Protein AF-A0A926A5R0-F1 (afdb_monomer)

Structure (mmCIF, N/CA/C/O backbone):
data_AF-A0A926A5R0-F1
#
_entry.id   AF-A0A926A5R0-F1
#
loop_
_atom_site.group_PDB
_atom_site.id
_atom_site.type_symbol
_atom_site.label_atom_id
_atom_site.label_alt_id
_atom_site.label_comp_id
_atom_site.label_asym_id
_atom_site.label_entity_id
_atom_site.label_seq_id
_atom_site.pdbx_PDB_ins_code
_atom_site.Cartn_x
_atom_site.Cartn_y
_atom_site.Cartn_z
_atom_site.occupancy
_atom_site.B_iso_or_equiv
_atom_site.auth_seq_id
_atom_site.auth_comp_id
_atom_site.auth_asym_id
_atom_site.auth_atom_id
_atom_site.pdbx_PDB_model_num
ATOM 1 N N . MET A 1 1 ? -1.389 -4.412 -23.424 1.00 54.28 1 MET A N 1
ATOM 2 C CA . MET A 1 1 ? -1.168 -3.429 -22.337 1.00 54.28 1 MET A CA 1
ATOM 3 C C . MET A 1 1 ? -0.217 -4.055 -21.330 1.00 54.28 1 MET A C 1
ATOM 5 O O . MET A 1 1 ? -0.417 -5.212 -20.991 1.00 54.28 1 MET A O 1
ATOM 9 N N . ASN A 1 2 ? 0.851 -3.361 -20.940 1.00 76.19 2 ASN A N 1
ATOM 10 C CA . ASN A 1 2 ? 1.902 -3.941 -20.099 1.00 76.19 2 ASN A CA 1
ATOM 11 C C . ASN A 1 2 ? 1.396 -4.083 -18.648 1.00 76.19 2 ASN A C 1
ATOM 13 O O . ASN A 1 2 ? 0.820 -3.130 -18.120 1.00 76.19 2 ASN A O 1
ATOM 17 N N . ILE A 1 3 ? 1.568 -5.246 -18.009 1.00 74.12 3 ILE A N 1
ATOM 18 C CA . ILE A 1 3 ? 0.939 -5.563 -16.707 1.00 74.12 3 ILE A CA 1
ATOM 19 C C . ILE A 1 3 ? 1.346 -4.584 -15.594 1.00 74.12 3 ILE A C 1
ATOM 21 O O . ILE A 1 3 ? 0.537 -4.227 -14.740 1.00 74.12 3 ILE A O 1
ATOM 25 N N . SER A 1 4 ? 2.567 -4.056 -15.672 1.00 68.31 4 SER A N 1
ATOM 26 C CA . SER A 1 4 ? 3.096 -3.048 -14.750 1.00 68.31 4 SER A CA 1
ATOM 27 C C . SER A 1 4 ? 2.323 -1.728 -14.815 1.00 68.31 4 SER A C 1
ATOM 29 O O . SER A 1 4 ? 2.049 -1.116 -13.791 1.00 68.31 4 SER A O 1
ATOM 31 N N . LEU A 1 5 ? 1.894 -1.314 -16.009 1.00 69.94 5 LEU A N 1
ATOM 32 C CA . LEU A 1 5 ? 1.105 -0.093 -16.206 1.00 69.94 5 LEU A CA 1
ATOM 33 C C . LEU A 1 5 ? -0.285 -0.219 -15.569 1.00 69.94 5 LEU A C 1
ATOM 35 O O . LEU A 1 5 ? -0.775 0.723 -14.950 1.00 69.94 5 LEU A O 1
ATOM 39 N N . VAL A 1 6 ? -0.885 -1.409 -15.661 1.00 77.75 6 V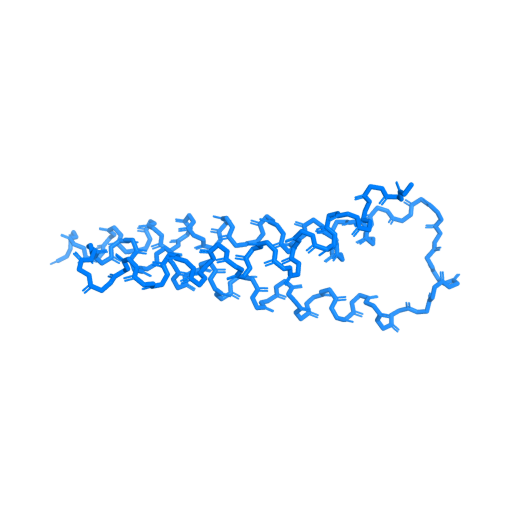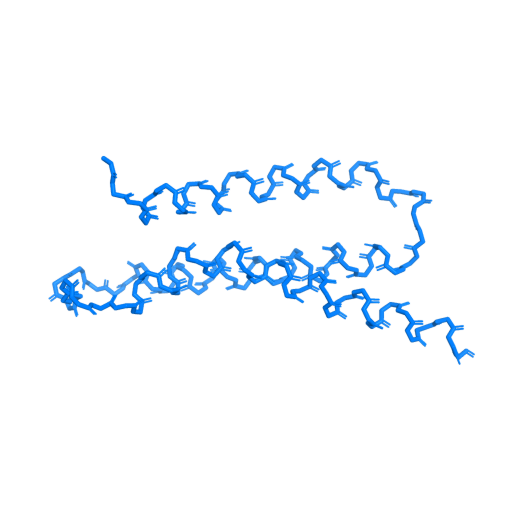AL A N 1
ATOM 40 C CA . VAL A 1 6 ? -2.160 -1.724 -15.001 1.00 77.75 6 VAL A CA 1
ATOM 41 C C . VAL A 1 6 ? -2.003 -1.690 -13.482 1.00 77.75 6 VAL A C 1
ATOM 43 O O . VAL A 1 6 ? -2.830 -1.088 -12.801 1.00 77.75 6 VAL A O 1
ATOM 46 N N . ALA A 1 7 ? -0.920 -2.268 -12.954 1.00 74.81 7 ALA A N 1
ATOM 47 C CA . ALA A 1 7 ? -0.607 -2.213 -11.528 1.00 74.81 7 ALA A CA 1
ATOM 48 C C . ALA A 1 7 ? -0.402 -0.769 -11.037 1.00 74.81 7 ALA A C 1
ATOM 50 O O . ALA A 1 7 ? -0.908 -0.424 -9.971 1.00 74.81 7 ALA A O 1
ATOM 51 N N . MET A 1 8 ? 0.237 0.097 -11.839 1.00 70.19 8 MET A N 1
ATOM 52 C CA . MET A 1 8 ? 0.344 1.535 -11.543 1.00 70.19 8 MET A CA 1
ATOM 53 C C . MET A 1 8 ? -1.025 2.174 -11.384 1.00 70.19 8 MET A C 1
ATOM 55 O O . MET A 1 8 ? -1.298 2.825 -10.385 1.00 70.19 8 MET A O 1
ATOM 59 N N . MET A 1 9 ? -1.885 1.989 -12.388 1.00 78.69 9 MET A N 1
ATOM 60 C CA . MET A 1 9 ? -3.203 2.613 -12.441 1.00 78.69 9 MET A CA 1
ATOM 61 C C . MET A 1 9 ? -4.082 2.118 -11.293 1.00 78.69 9 MET A C 1
ATOM 63 O O . MET A 1 9 ? -4.771 2.908 -10.651 1.00 78.69 9 MET A O 1
ATOM 67 N N . ALA A 1 10 ? -4.006 0.824 -10.979 1.00 80.38 10 ALA A N 1
ATOM 68 C CA . ALA A 1 10 ? -4.674 0.255 -9.819 1.00 80.38 10 ALA A CA 1
ATOM 69 C C . ALA A 1 10 ? -4.145 0.866 -8.510 1.00 80.38 10 ALA A C 1
ATOM 71 O O . ALA A 1 10 ? -4.933 1.303 -7.673 1.00 80.38 10 ALA A O 1
ATOM 72 N N . GLY A 1 11 ? -2.825 0.969 -8.351 1.00 77.38 11 GLY A N 1
ATOM 73 C CA . GLY A 1 11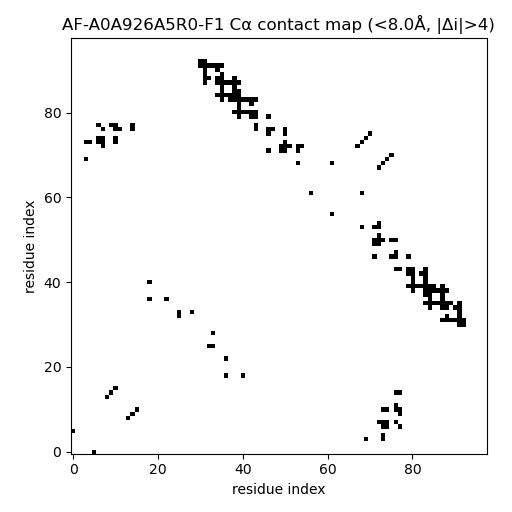 ? -2.205 1.635 -7.207 1.00 77.38 11 GLY A CA 1
ATOM 74 C C . GLY A 1 11 ? -2.652 3.091 -7.056 1.00 77.38 11 GLY A C 1
ATOM 75 O O . GLY A 1 11 ? -2.996 3.509 -5.957 1.00 77.38 11 GLY A O 1
ATOM 76 N N . LEU A 1 12 ? -2.711 3.841 -8.157 1.00 78.69 12 LEU A N 1
ATOM 77 C CA . LEU A 1 12 ? -2.986 5.278 -8.147 1.00 78.69 12 LEU A CA 1
ATOM 78 C C . LEU A 1 12 ? -4.459 5.627 -7.912 1.00 78.69 12 LEU A C 1
ATOM 80 O O . LEU A 1 12 ? -4.751 6.664 -7.328 1.00 78.69 12 LEU A O 1
ATOM 84 N N . PHE A 1 13 ? -5.384 4.796 -8.398 1.00 83.94 13 PHE A N 1
ATOM 85 C CA . PHE A 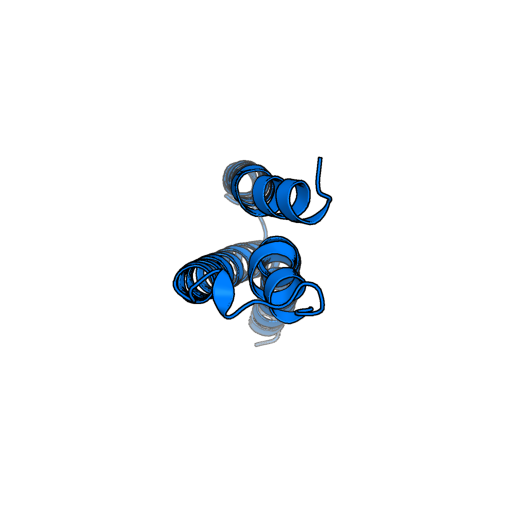1 13 ? -6.817 5.112 -8.380 1.00 83.94 13 PHE A CA 1
ATOM 86 C C . PHE A 1 13 ? -7.627 4.167 -7.497 1.00 83.94 13 PHE A C 1
ATOM 88 O O . PHE A 1 13 ? -8.483 4.612 -6.731 1.00 83.94 13 PHE A O 1
ATOM 95 N N . VAL A 1 14 ? -7.360 2.861 -7.567 1.00 86.44 14 VAL A N 1
ATOM 96 C CA . VAL A 1 14 ? -8.160 1.857 -6.853 1.00 86.44 14 VAL A CA 1
ATOM 97 C C . VAL A 1 14 ? -7.836 1.877 -5.365 1.00 86.44 14 VAL A C 1
ATOM 99 O O . VAL A 1 14 ? -8.754 1.903 -4.549 1.00 86.44 14 VAL A O 1
ATOM 102 N N . VAL A 1 15 ? -6.555 1.930 -4.989 1.00 84.31 15 VAL A N 1
ATOM 103 C CA . VAL A 1 15 ? -6.149 1.973 -3.573 1.00 84.31 15 VAL A CA 1
ATOM 104 C C . VAL A 1 15 ? -6.720 3.198 -2.842 1.00 84.31 15 VAL A C 1
ATOM 106 O O . VAL A 1 15 ? -7.406 3.001 -1.833 1.00 84.31 15 VAL A O 1
ATOM 109 N N . PRO A 1 16 ? -6.533 4.448 -3.314 1.00 82.19 16 PRO A N 1
ATOM 110 C CA . PRO A 1 16 ? -7.131 5.601 -2.648 1.00 82.19 16 PRO A CA 1
ATOM 111 C C . PRO A 1 16 ? -8.660 5.604 -2.725 1.00 82.19 16 PRO A C 1
ATOM 113 O O . PRO A 1 16 ? -9.295 6.011 -1.756 1.00 82.19 16 PRO A O 1
ATOM 116 N N . GLY A 1 17 ? -9.271 5.089 -3.799 1.00 86.00 17 GLY A N 1
ATOM 117 C CA . GLY A 1 17 ? -10.728 4.925 -3.880 1.00 86.00 17 GLY A CA 1
ATOM 118 C C . GLY A 1 17 ? -11.281 3.972 -2.812 1.00 86.00 17 GLY A C 1
ATOM 119 O O . GLY A 1 17 ? -12.289 4.266 -2.159 1.00 86.00 17 GLY A O 1
ATOM 120 N N . ILE A 1 18 ? -10.585 2.860 -2.563 1.00 86.88 18 ILE A N 1
ATOM 121 C CA . ILE A 1 18 ? -10.903 1.929 -1.476 1.00 86.88 18 ILE A CA 1
ATOM 122 C C . ILE A 1 18 ? -10.715 2.626 -0.125 1.00 86.88 18 ILE A C 1
ATOM 124 O O . ILE A 1 18 ? -11.629 2.600 0.700 1.00 86.88 18 ILE A O 1
ATOM 128 N N . LEU A 1 19 ? -9.584 3.301 0.102 1.00 85.75 19 LEU A N 1
ATOM 129 C CA . LEU A 1 19 ? -9.324 4.021 1.355 1.00 85.75 19 LEU A CA 1
ATOM 130 C C . LEU A 1 19 ? -10.385 5.102 1.628 1.00 85.75 19 LEU A C 1
ATOM 132 O O . LEU A 1 19 ? -10.917 5.173 2.735 1.00 85.75 19 LEU A O 1
ATOM 136 N N . LEU A 1 20 ? -10.778 5.884 0.624 1.00 87.56 20 LEU A N 1
ATOM 137 C CA . LEU A 1 20 ? -11.868 6.859 0.728 1.00 87.56 20 LEU A CA 1
ATOM 138 C C . LEU A 1 20 ? -13.190 6.189 1.104 1.00 87.56 20 LEU A C 1
ATOM 140 O O . LEU A 1 20 ? -13.862 6.625 2.040 1.00 87.56 20 LEU A O 1
ATOM 144 N N . SER A 1 21 ? -13.528 5.078 0.452 1.00 85.62 21 SER A N 1
ATOM 145 C CA . SER A 1 21 ? -14.740 4.309 0.762 1.00 85.62 21 SER A CA 1
ATOM 146 C C . SER A 1 21 ? -14.740 3.788 2.204 1.00 85.62 21 SER A C 1
ATOM 148 O O . SER A 1 21 ? -15.768 3.815 2.890 1.00 85.62 21 SER A O 1
ATOM 150 N N . PHE A 1 22 ? -13.580 3.349 2.700 1.00 85.00 22 PHE A N 1
ATOM 151 C CA . PHE A 1 22 ? -13.409 2.919 4.086 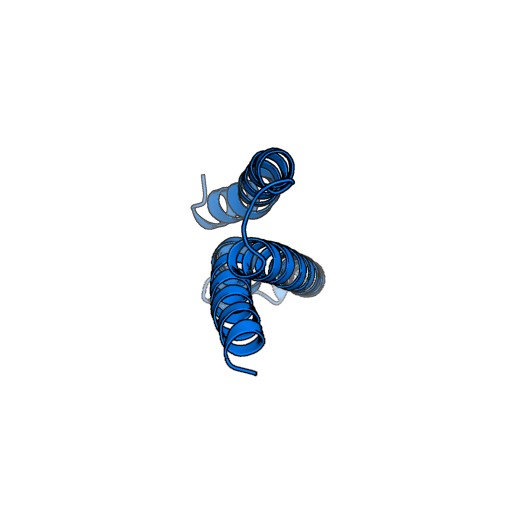1.00 85.00 22 PHE A CA 1
ATOM 152 C C . PHE A 1 22 ? -13.446 4.084 5.082 1.00 85.00 22 PHE A C 1
ATOM 154 O O . PHE A 1 22 ? -13.959 3.896 6.188 1.00 85.00 22 PHE A O 1
ATOM 161 N N . SER A 1 23 ? -13.000 5.285 4.697 1.00 85.25 23 SER A N 1
ATOM 162 C CA . SER A 1 23 ? -13.000 6.473 5.566 1.00 85.25 23 SER A CA 1
ATOM 163 C C . SER A 1 23 ? -14.406 6.827 6.065 1.00 85.25 23 SER A C 1
ATOM 165 O O . SER A 1 23 ? -14.608 7.053 7.260 1.00 85.25 23 SER A O 1
ATOM 167 N N . HIS A 1 24 ? -15.415 6.737 5.190 1.00 83.56 24 HIS A N 1
ATOM 168 C CA . HIS A 1 24 ? -16.814 6.991 5.545 1.00 83.56 24 HIS A CA 1
ATOM 169 C C . HIS A 1 24 ? -17.354 5.992 6.574 1.00 83.56 24 HIS A C 1
ATOM 171 O O . HIS A 1 24 ? -18.197 6.333 7.404 1.00 83.56 24 HIS A O 1
ATOM 177 N N . ARG A 1 25 ? -16.852 4.752 6.556 1.00 81.25 25 ARG A N 1
ATOM 178 C CA . ARG A 1 25 ? -17.291 3.672 7.455 1.00 81.25 25 ARG A CA 1
ATOM 179 C C . ARG A 1 25 ? -16.534 3.651 8.783 1.00 81.25 25 ARG A C 1
ATOM 181 O O . ARG A 1 25 ? -16.890 2.870 9.666 1.00 81.25 25 ARG A O 1
ATOM 188 N N . LEU A 1 26 ? -15.510 4.488 8.942 1.00 79.75 26 LEU A N 1
ATOM 189 C CA . LEU A 1 26 ? -14.573 4.420 10.062 1.00 79.75 26 LEU A CA 1
ATOM 190 C C . LEU A 1 26 ? -15.063 5.148 11.327 1.00 79.75 26 LEU A C 1
ATOM 192 O O . LEU A 1 26 ? -14.620 4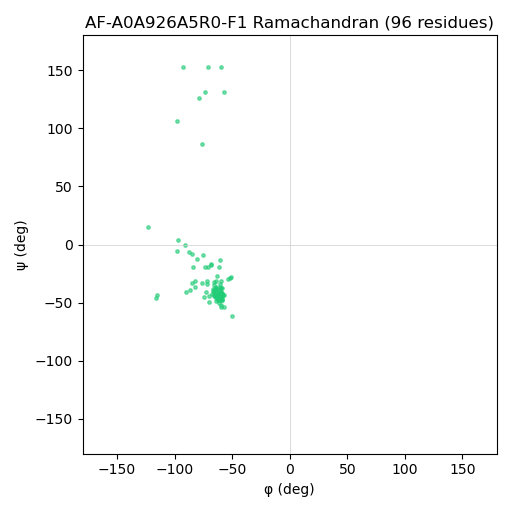.833 12.429 1.00 79.75 26 LEU A O 1
ATOM 196 N N . ARG A 1 27 ? -16.034 6.062 11.193 1.00 73.88 27 ARG A N 1
ATOM 197 C CA . ARG A 1 27 ? -16.469 6.998 12.252 1.00 73.88 27 ARG A CA 1
ATOM 198 C C . ARG A 1 27 ? -17.035 6.342 13.525 1.00 73.88 27 ARG A C 1
ATOM 200 O O . ARG A 1 27 ? -17.095 6.994 14.557 1.00 73.88 27 ARG A O 1
ATOM 207 N N . ARG A 1 28 ? -17.457 5.071 13.466 1.00 80.88 28 ARG A N 1
ATOM 208 C CA . ARG A 1 28 ? -17.965 4.290 14.620 1.00 80.88 28 ARG A CA 1
ATOM 209 C C . ARG A 1 28 ? -17.198 2.983 14.862 1.00 80.88 28 ARG A C 1
ATOM 211 O O . ARG A 1 28 ? -17.704 2.083 15.525 1.00 80.88 28 ARG A O 1
ATOM 218 N N . ARG A 1 29 ? -16.014 2.821 14.264 1.00 81.50 29 ARG A N 1
ATOM 219 C CA . ARG A 1 29 ? -15.235 1.574 14.340 1.00 81.50 29 ARG A CA 1
ATOM 220 C C . ARG A 1 29 ? -14.226 1.604 15.495 1.00 81.50 29 ARG A C 1
ATOM 222 O O . ARG A 1 29 ? -13.774 2.687 15.858 1.00 81.50 29 ARG A O 1
ATOM 229 N N . PRO A 1 30 ? -13.853 0.430 16.042 1.00 81.94 30 PRO A N 1
ATOM 230 C CA . PRO A 1 30 ? -12.880 0.312 17.128 1.00 81.94 30 PRO A CA 1
ATOM 231 C C . PRO A 1 30 ? -11.503 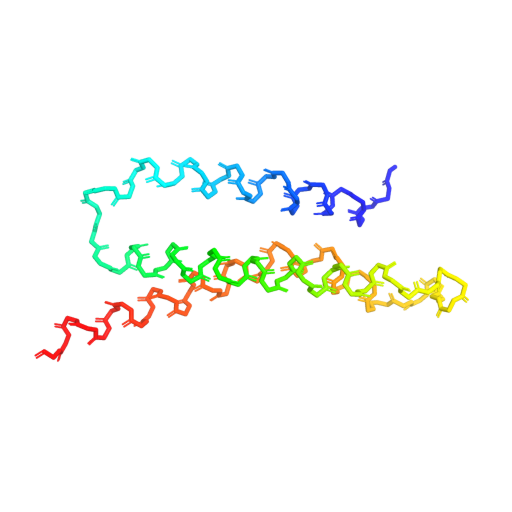0.871 16.752 1.00 81.94 30 PRO A C 1
ATOM 233 O O . PRO A 1 30 ? -11.095 0.817 15.587 1.00 81.94 30 PRO A O 1
ATOM 236 N N . ASN A 1 31 ? -10.751 1.318 17.762 1.00 83.00 31 ASN A N 1
ATOM 237 C CA . ASN A 1 31 ? -9.436 1.959 17.616 1.00 83.00 31 ASN A CA 1
ATOM 238 C C . ASN A 1 31 ? -8.425 1.126 16.807 1.00 83.00 31 ASN A C 1
ATOM 240 O O . ASN A 1 31 ? -7.594 1.690 16.100 1.00 83.00 31 ASN A O 1
ATOM 244 N N . ARG A 1 32 ? -8.529 -0.211 16.829 1.00 84.44 32 ARG A N 1
ATOM 245 C CA . ARG A 1 32 ? -7.697 -1.117 16.010 1.00 84.44 32 ARG A CA 1
ATOM 246 C C . ARG A 1 32 ? -7.865 -0.879 14.510 1.00 84.44 32 ARG A C 1
ATOM 248 O O . ARG A 1 32 ? -6.881 -0.771 13.786 1.00 84.44 32 ARG A O 1
ATOM 255 N N . LEU A 1 33 ? -9.112 -0.767 14.048 1.00 85.12 33 LEU A N 1
ATOM 256 C CA . LEU A 1 33 ? -9.419 -0.529 12.635 1.00 85.12 33 LEU A CA 1
ATOM 257 C C . LEU A 1 33 ? -9.057 0.896 12.221 1.00 85.12 33 LEU A C 1
ATOM 259 O O . LEU A 1 33 ? -8.606 1.106 11.100 1.00 85.12 33 LEU A O 1
ATOM 263 N N . GLN A 1 34 ? -9.200 1.859 13.133 1.00 86.06 34 GLN A N 1
ATOM 264 C CA . GLN A 1 34 ? -8.737 3.224 12.898 1.00 86.06 34 GLN A CA 1
ATOM 265 C C . GLN A 1 34 ? -7.214 3.278 12.747 1.00 86.06 34 GLN A C 1
ATOM 267 O O . GLN A 1 34 ? -6.713 3.883 11.804 1.00 86.06 34 GLN A O 1
ATOM 272 N N . SER A 1 35 ? -6.471 2.601 13.625 1.00 88.44 35 SER A N 1
ATOM 273 C CA . SER A 1 35 ? -5.009 2.552 13.550 1.00 88.44 35 SER A CA 1
ATOM 274 C C . SER A 1 35 ? -4.517 1.824 12.296 1.00 88.44 35 SER A C 1
ATOM 276 O O . SER A 1 35 ? -3.598 2.311 11.643 1.00 88.44 35 SER A O 1
ATOM 278 N N . ALA A 1 36 ? -5.168 0.723 11.904 1.00 89.50 36 ALA A N 1
ATOM 279 C CA . ALA A 1 36 ? -4.907 0.042 10.635 1.00 89.50 36 ALA A CA 1
ATOM 280 C C . ALA A 1 36 ? -5.131 0.973 9.434 1.00 89.50 36 ALA A C 1
ATOM 282 O O . ALA A 1 36 ? -4.271 1.100 8.571 1.00 89.50 36 ALA A O 1
ATOM 283 N N . PHE A 1 37 ? -6.259 1.682 9.402 1.00 89.00 37 PHE A N 1
ATOM 284 C CA . PHE A 1 37 ? -6.571 2.622 8.328 1.00 89.00 37 PHE A CA 1
ATOM 285 C C . PHE A 1 37 ? -5.514 3.726 8.189 1.00 89.00 37 PHE A C 1
ATOM 287 O O . PHE A 1 37 ? -5.011 3.970 7.093 1.00 89.00 37 PHE A O 1
ATOM 294 N N . TRP A 1 38 ? -5.125 4.350 9.301 1.00 89.56 38 TRP A N 1
ATOM 295 C CA . TRP A 1 38 ? -4.079 5.372 9.291 1.00 89.56 38 TRP A CA 1
ATOM 296 C C . TRP A 1 38 ? -2.713 4.806 8.900 1.00 89.56 38 TRP A C 1
ATOM 298 O O . TRP A 1 38 ? -1.989 5.442 8.137 1.00 89.56 38 TRP A O 1
ATOM 308 N N . GLY A 1 39 ? -2.380 3.594 9.350 1.00 89.94 39 GLY A N 1
ATOM 309 C CA . GLY A 1 39 ? -1.173 2.892 8.918 1.00 89.94 39 GLY A CA 1
ATOM 310 C C . GLY A 1 39 ? -1.154 2.644 7.407 1.00 89.94 39 GLY A C 1
ATOM 311 O O . GLY A 1 39 ? -0.130 2.868 6.763 1.00 89.94 39 GLY A O 1
ATOM 312 N N . ALA A 1 40 ? -2.295 2.261 6.828 1.00 90.06 40 ALA A N 1
ATOM 313 C CA . ALA A 1 40 ? -2.449 2.068 5.389 1.00 90.06 40 ALA A CA 1
ATOM 314 C C . ALA A 1 40 ? -2.232 3.369 4.604 1.00 90.06 40 ALA A C 1
ATOM 316 O O . ALA A 1 40 ? -1.506 3.366 3.612 1.00 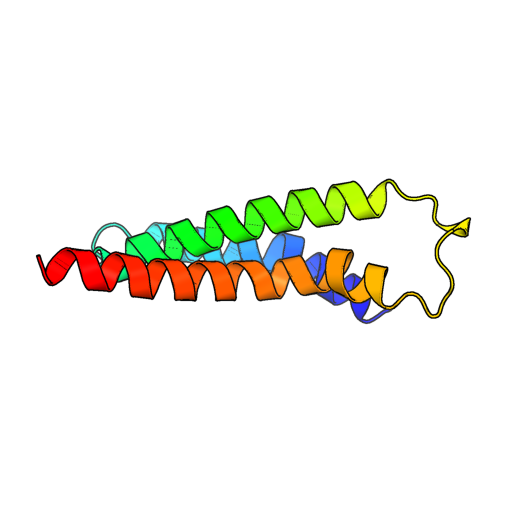90.06 40 ALA A O 1
ATOM 317 N N . ILE A 1 41 ? -2.813 4.483 5.070 1.00 89.62 41 ILE A N 1
ATOM 318 C CA . ILE A 1 41 ? -2.631 5.810 4.459 1.00 89.62 41 ILE A CA 1
ATOM 319 C C . ILE A 1 41 ? -1.159 6.211 4.469 1.00 89.62 41 ILE A C 1
ATOM 321 O O . ILE A 1 41 ? -0.618 6.563 3.424 1.00 89.62 41 ILE A O 1
ATOM 325 N N . VAL A 1 42 ? -0.504 6.151 5.632 1.00 92.69 42 VAL A N 1
ATOM 326 C CA . VAL A 1 42 ? 0.898 6.572 5.768 1.00 92.69 42 VAL A CA 1
ATOM 327 C C . VAL A 1 42 ? 1.793 5.750 4.845 1.00 92.69 42 VAL A C 1
ATOM 329 O O . VAL A 1 42 ? 2.586 6.316 4.096 1.00 92.69 42 VAL A O 1
ATOM 332 N N . ALA A 1 43 ? 1.630 4.426 4.838 1.00 90.31 43 ALA A N 1
ATOM 333 C CA . ALA A 1 43 ? 2.425 3.561 3.975 1.00 90.31 43 ALA A CA 1
ATOM 334 C C . ALA A 1 43 ? 2.143 3.792 2.480 1.00 90.31 43 ALA A C 1
ATOM 336 O O . ALA A 1 43 ? 3.068 3.736 1.671 1.00 90.31 43 ALA A O 1
ATOM 337 N N . HIS A 1 44 ? 0.898 4.107 2.105 1.00 87.75 44 HIS A N 1
ATOM 338 C CA . HIS A 1 44 ? 0.561 4.465 0.727 1.00 87.75 44 HIS A CA 1
ATOM 339 C C . HIS A 1 44 ? 1.213 5.787 0.294 1.00 87.75 44 HIS A C 1
ATOM 341 O O . HIS A 1 44 ? 1.772 5.859 -0.796 1.00 87.75 44 HIS A O 1
ATOM 347 N N . ILE A 1 45 ? 1.217 6.810 1.156 1.00 89.56 45 ILE A N 1
ATOM 348 C CA . ILE A 1 45 ? 1.891 8.091 0.883 1.00 89.56 45 ILE A CA 1
ATOM 349 C C . ILE A 1 45 ? 3.396 7.875 0.688 1.00 89.56 45 ILE A C 1
ATOM 351 O O . ILE A 1 45 ? 3.972 8.388 -0.269 1.00 89.56 45 ILE A O 1
ATOM 355 N N . VAL A 1 46 ? 4.032 7.072 1.546 1.00 89.19 46 VAL A N 1
ATOM 356 C CA . VAL A 1 46 ? 5.457 6.725 1.403 1.00 89.19 46 VAL A CA 1
ATOM 357 C C . VAL A 1 46 ? 5.718 6.004 0.078 1.00 89.19 46 VAL A C 1
ATOM 359 O O . VAL A 1 46 ? 6.687 6.325 -0.609 1.00 89.19 46 VAL A O 1
ATOM 362 N N . ALA A 1 47 ? 4.838 5.086 -0.327 1.00 86.38 47 ALA A N 1
ATOM 363 C CA . ALA A 1 47 ? 4.945 4.412 -1.618 1.00 86.38 47 ALA A CA 1
ATOM 364 C C . ALA A 1 47 ? 4.789 5.376 -2.808 1.00 86.38 47 ALA A C 1
ATOM 366 O O . ALA A 1 47 ? 5.505 5.227 -3.795 1.00 86.38 47 ALA A O 1
ATOM 367 N N . ILE A 1 48 ? 3.918 6.389 -2.718 1.00 85.38 48 ILE A N 1
ATOM 368 C CA . ILE A 1 48 ? 3.798 7.441 -3.742 1.00 85.38 48 ILE A CA 1
ATOM 369 C C . ILE A 1 48 ? 5.093 8.243 -3.863 1.00 85.38 48 ILE A C 1
ATOM 371 O O . ILE A 1 48 ? 5.547 8.500 -4.979 1.00 85.38 48 ILE A O 1
ATOM 375 N N . ILE A 1 49 ? 5.717 8.603 -2.740 1.00 88.44 49 ILE A N 1
ATOM 376 C CA . ILE A 1 49 ? 7.003 9.310 -2.744 1.00 88.44 49 ILE A CA 1
ATOM 377 C C . ILE A 1 49 ? 8.078 8.434 -3.396 1.00 88.44 49 ILE A C 1
ATOM 379 O O . ILE A 1 49 ? 8.768 8.895 -4.302 1.00 88.44 49 ILE A O 1
ATOM 383 N N . ALA A 1 50 ? 8.180 7.161 -3.003 1.00 83.75 50 ALA A N 1
ATOM 384 C CA . ALA A 1 50 ? 9.148 6.224 -3.575 1.00 83.75 50 ALA A CA 1
ATOM 385 C C . ALA A 1 50 ? 8.955 6.035 -5.089 1.00 83.75 50 ALA A C 1
ATOM 387 O O . ALA A 1 50 ? 9.922 6.088 -5.847 1.00 83.75 50 ALA A O 1
ATOM 388 N N . ALA A 1 51 ? 7.709 5.882 -5.540 1.00 80.25 51 ALA A N 1
ATOM 389 C CA . ALA A 1 51 ? 7.383 5.766 -6.956 1.00 80.25 51 ALA A CA 1
ATOM 390 C C . ALA A 1 51 ? 7.701 7.055 -7.730 1.00 80.25 51 ALA A C 1
ATOM 392 O O . ALA A 1 51 ? 8.232 6.990 -8.837 1.00 80.25 51 ALA A O 1
ATOM 393 N N . THR A 1 52 ? 7.439 8.223 -7.135 1.00 82.69 52 THR A N 1
ATOM 394 C CA . THR A 1 52 ? 7.809 9.523 -7.715 1.00 82.69 52 THR A CA 1
ATOM 395 C C . THR A 1 52 ? 9.322 9.627 -7.880 1.00 82.69 52 THR A C 1
ATOM 397 O O . THR A 1 52 ? 9.791 9.936 -8.971 1.00 82.69 52 THR A O 1
ATOM 400 N N . VAL A 1 53 ? 10.100 9.291 -6.848 1.00 82.69 53 VAL A N 1
ATOM 401 C CA . VAL A 1 53 ? 11.571 9.299 -6.918 1.00 82.69 53 VAL A CA 1
ATOM 402 C C . VAL A 1 53 ? 12.075 8.325 -7.981 1.00 82.69 53 VAL A C 1
ATOM 404 O O . VAL A 1 53 ? 12.918 8.693 -8.795 1.00 82.69 53 VAL A O 1
ATOM 407 N N . ALA A 1 54 ? 11.519 7.113 -8.042 1.00 77.56 54 ALA A N 1
ATOM 408 C CA . ALA A 1 54 ? 11.858 6.152 -9.087 1.00 77.56 54 ALA A CA 1
ATOM 409 C C . ALA A 1 54 ? 11.550 6.704 -10.492 1.00 77.56 54 ALA A C 1
ATOM 411 O O . ALA A 1 54 ? 12.327 6.499 -11.417 1.00 77.56 54 ALA A O 1
ATOM 412 N N . SER A 1 55 ? 10.464 7.461 -10.662 1.00 73.75 55 SER A N 1
ATOM 413 C CA . SER A 1 55 ? 10.121 8.061 -11.959 1.00 73.75 55 SER A CA 1
ATOM 414 C C . SER A 1 55 ? 11.083 9.162 -12.426 1.00 73.75 55 SER A C 1
ATOM 416 O O . SER A 1 55 ? 11.100 9.472 -13.614 1.00 73.75 55 SER A O 1
ATOM 418 N N . MET A 1 56 ? 11.903 9.726 -11.530 1.00 78.50 56 MET A N 1
ATOM 419 C CA . MET A 1 56 ? 12.899 10.752 -11.874 1.00 78.50 56 MET A CA 1
ATOM 420 C C . MET A 1 56 ? 14.187 10.166 -12.479 1.00 78.50 56 MET A C 1
ATOM 422 O O . MET A 1 56 ? 14.997 10.914 -13.020 1.00 78.50 56 MET A O 1
ATOM 426 N N . ILE A 1 57 ? 14.395 8.848 -12.401 1.00 73.75 57 ILE A N 1
ATOM 427 C CA . ILE A 1 57 ? 15.568 8.180 -12.982 1.00 73.75 57 ILE A CA 1
ATOM 428 C C . ILE A 1 57 ? 15.346 8.014 -14.491 1.00 73.75 57 ILE A C 1
ATOM 430 O O . ILE A 1 57 ? 14.330 7.447 -14.904 1.00 73.75 57 ILE A O 1
ATOM 434 N N . SER A 1 58 ? 16.297 8.488 -15.308 1.00 64.56 58 SER A N 1
ATOM 435 C CA . SER A 1 58 ? 16.155 8.545 -16.771 1.00 64.56 58 SER A CA 1
ATOM 436 C C . SER A 1 58 ? 15.857 7.162 -17.373 1.00 64.56 58 SER A C 1
ATOM 438 O O . SER A 1 58 ? 16.593 6.227 -17.058 1.00 64.56 58 SER A O 1
ATOM 440 N N . PRO A 1 59 ? 14.843 7.005 -18.255 1.00 61.22 59 PRO A N 1
ATOM 441 C CA . PRO A 1 59 ? 14.415 5.719 -18.830 1.00 61.22 59 P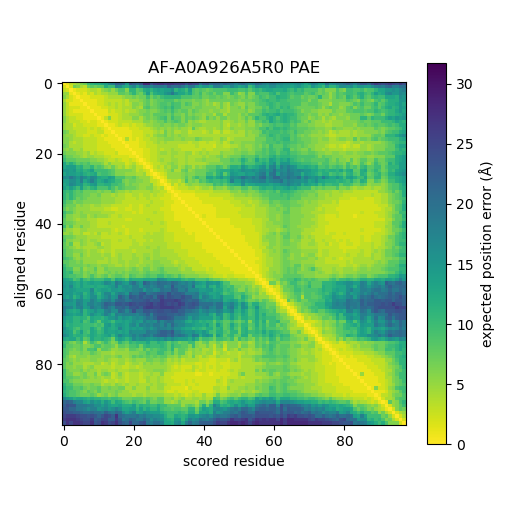RO A CA 1
ATOM 442 C C . PRO A 1 59 ? 15.532 4.878 -19.465 1.00 61.22 59 PRO A C 1
ATOM 444 O O . PRO A 1 59 ? 15.450 3.657 -19.479 1.00 61.22 59 PRO A O 1
ATOM 447 N N . GLU A 1 60 ? 16.566 5.536 -19.971 1.00 64.69 60 GLU A N 1
ATOM 448 C CA . GLU A 1 60 ? 17.765 4.984 -20.623 1.00 64.69 60 GLU A CA 1
ATOM 449 C C . GLU A 1 60 ? 18.743 4.320 -19.640 1.00 64.69 60 GLU A C 1
ATOM 451 O O . GLU A 1 60 ? 19.532 3.470 -20.041 1.00 64.69 60 GLU A O 1
ATOM 456 N N . GLN A 1 61 ? 18.644 4.634 -18.345 1.00 66.81 61 GLN A N 1
ATOM 457 C CA . GLN A 1 61 ? 19.353 3.926 -17.273 1.00 66.81 61 GLN A CA 1
ATOM 458 C C . GLN A 1 61 ? 18.600 2.672 -16.801 1.00 66.81 61 GLN A C 1
ATOM 460 O O . GLN A 1 61 ? 19.146 1.896 -16.023 1.00 66.81 61 GLN A O 1
ATOM 465 N N . TRP A 1 62 ? 17.362 2.459 -17.266 1.00 61.34 62 TRP A N 1
ATOM 466 C CA . TRP A 1 62 ? 16.552 1.293 -16.919 1.00 61.34 62 TRP A CA 1
ATOM 467 C C . TRP A 1 62 ? 16.659 0.242 -18.016 1.00 61.34 62 TRP A C 1
ATOM 469 O O . TRP A 1 62 ? 16.055 0.353 -19.085 1.00 61.34 62 TRP A O 1
ATOM 479 N N . THR A 1 63 ? 17.395 -0.823 -17.739 1.00 59.44 63 THR A N 1
ATOM 480 C CA . THR A 1 63 ? 17.424 -1.992 -18.616 1.00 59.44 63 THR A CA 1
ATOM 481 C C . THR A 1 63 ? 16.098 -2.755 -18.538 1.00 59.44 63 THR A C 1
ATOM 483 O O . THR A 1 63 ? 15.396 -2.734 -17.528 1.00 59.44 63 THR A O 1
ATOM 486 N N . ALA A 1 64 ? 15.720 -3.471 -19.603 1.00 55.56 64 ALA A N 1
ATOM 487 C CA . ALA A 1 64 ? 14.484 -4.270 -19.632 1.00 55.56 64 ALA A CA 1
ATOM 488 C C . ALA A 1 64 ? 14.440 -5.388 -18.562 1.00 55.56 64 ALA A C 1
ATOM 490 O O . ALA A 1 64 ? 13.374 -5.944 -18.300 1.00 55.56 64 ALA A O 1
ATOM 491 N N . GLY A 1 65 ? 15.584 -5.696 -17.938 1.00 58.28 65 GLY A N 1
ATOM 492 C CA . GLY A 1 65 ? 15.714 -6.607 -16.802 1.00 58.28 65 GLY A CA 1
ATOM 493 C C . GLY A 1 65 ? 15.599 -5.943 -15.425 1.00 58.28 65 GLY A C 1
ATOM 494 O O . GLY A 1 65 ? 15.687 -6.653 -14.426 1.00 58.28 65 GLY A O 1
ATOM 495 N N . ASP A 1 66 ? 15.401 -4.623 -15.332 1.00 65.00 66 ASP A N 1
ATOM 496 C CA . ASP A 1 66 ? 15.365 -3.922 -14.045 1.00 65.00 66 ASP A CA 1
ATOM 497 C C . ASP A 1 66 ? 14.047 -4.145 -13.297 1.00 65.00 66 ASP A C 1
ATOM 499 O O . ASP A 1 66 ? 13.102 -3.346 -13.317 1.00 65.00 66 ASP A O 1
ATOM 503 N N . THR A 1 67 ? 14.029 -5.244 -12.542 1.00 61.66 67 THR A N 1
ATOM 504 C CA . THR A 1 67 ? 12.993 -5.635 -11.577 1.00 61.66 67 THR A CA 1
ATOM 505 C C . THR A 1 67 ? 12.668 -4.505 -10.594 1.00 61.66 67 THR A C 1
ATOM 507 O O . THR A 1 67 ? 11.533 -4.390 -10.130 1.00 61.66 67 THR A O 1
ATOM 510 N N . TRP A 1 68 ? 13.633 -3.617 -10.326 1.00 61.25 68 TRP A N 1
ATOM 511 C CA . TRP A 1 68 ? 13.495 -2.468 -9.432 1.00 61.25 68 TRP A CA 1
ATOM 512 C C . TRP A 1 68 ? 12.403 -1.483 -9.879 1.00 61.25 68 TRP A C 1
ATOM 514 O O . TRP A 1 68 ? 11.686 -0.965 -9.023 1.00 61.25 68 TRP A O 1
ATOM 524 N N . ARG A 1 69 ? 12.165 -1.291 -11.190 1.00 62.97 69 ARG A N 1
ATOM 525 C CA . ARG A 1 69 ? 11.093 -0.388 -11.673 1.00 62.97 69 ARG A CA 1
ATOM 526 C C . ARG A 1 69 ? 9.729 -0.982 -11.394 1.00 62.97 69 ARG A C 1
ATOM 528 O O . ARG A 1 69 ? 8.831 -0.295 -10.918 1.00 62.97 69 ARG A O 1
ATOM 535 N N . GLY A 1 70 ? 9.619 -2.283 -11.674 1.00 63.00 70 GLY A N 1
ATOM 536 C CA . GLY A 1 70 ? 8.484 -3.136 -11.343 1.00 63.00 70 GLY A CA 1
ATOM 537 C C . GLY A 1 70 ? 8.111 -2.994 -9.874 1.00 63.00 70 GLY A C 1
ATOM 538 O O . GLY A 1 70 ? 7.015 -2.561 -9.525 1.00 63.00 70 GLY A O 1
ATOM 539 N N . VAL A 1 71 ? 9.054 -3.347 -9.010 1.00 64.81 71 VAL A N 1
ATOM 540 C CA . VAL A 1 71 ? 8.822 -3.502 -7.574 1.00 64.81 71 VAL A CA 1
ATOM 541 C C . VAL A 1 71 ? 8.572 -2.159 -6.882 1.00 64.81 71 VAL A C 1
ATOM 543 O O . VAL A 1 71 ? 7.568 -2.029 -6.179 1.00 64.81 71 VAL A O 1
ATOM 546 N N . PHE A 1 72 ? 9.418 -1.149 -7.110 1.00 64.19 72 PHE A N 1
ATOM 547 C CA . PHE A 1 72 ? 9.335 0.135 -6.397 1.00 64.19 72 PHE A CA 1
ATOM 548 C C . PHE A 1 72 ? 8.351 1.122 -7.024 1.00 64.19 72 PHE A C 1
ATOM 550 O O . PHE A 1 72 ? 7.701 1.871 -6.301 1.00 64.19 72 PHE A O 1
ATOM 557 N N . GLY A 1 73 ? 8.201 1.107 -8.351 1.00 62.16 73 GLY A N 1
ATOM 558 C CA . GLY A 1 73 ? 7.273 1.998 -9.048 1.00 62.16 73 GLY A CA 1
ATOM 559 C C . GLY A 1 73 ? 5.827 1.499 -9.051 1.00 62.16 73 GLY A C 1
ATOM 560 O O . GLY A 1 73 ? 4.908 2.307 -8.946 1.00 62.16 73 GLY A O 1
ATOM 561 N N . PHE A 1 74 ? 5.608 0.181 -9.159 1.00 67.06 74 PHE A N 1
ATOM 562 C CA . PHE A 1 74 ? 4.276 -0.368 -9.456 1.00 67.06 74 PHE A CA 1
ATOM 563 C C . PHE A 1 74 ? 3.688 -1.224 -8.334 1.00 67.06 74 PHE A C 1
ATOM 565 O O . PHE A 1 74 ? 2.526 -1.049 -7.968 1.00 67.06 74 PHE A O 1
ATOM 572 N N . TRP A 1 75 ? 4.470 -2.135 -7.754 1.00 74.06 75 TRP A N 1
ATOM 573 C CA . TRP A 1 75 ? 3.957 -3.052 -6.728 1.00 74.06 75 TRP A CA 1
ATOM 574 C C . TRP A 1 75 ? 3.915 -2.428 -5.333 1.00 74.06 75 TRP A C 1
ATOM 576 O O . TRP A 1 75 ? 3.015 -2.735 -4.548 1.00 74.06 75 TRP A O 1
ATOM 586 N N . MET A 1 76 ? 4.832 -1.507 -5.026 1.00 77.31 76 MET A N 1
ATOM 587 C CA . MET A 1 76 ? 4.883 -0.843 -3.721 1.00 77.31 76 MET A CA 1
ATOM 588 C C . MET A 1 76 ? 3.591 -0.087 -3.388 1.00 77.31 76 MET A C 1
ATOM 590 O O . MET A 1 76 ? 3.132 -0.149 -2.250 1.00 77.31 76 MET A O 1
ATOM 594 N N . MET A 1 77 ? 2.951 0.549 -4.375 1.00 75.12 77 MET A N 1
ATOM 595 C CA . MET A 1 77 ? 1.676 1.251 -4.173 1.00 75.12 77 MET A CA 1
ATOM 596 C C . MET A 1 77 ? 0.530 0.326 -3.743 1.00 75.12 77 MET A C 1
ATOM 598 O O . MET A 1 77 ? -0.388 0.786 -3.066 1.00 75.12 77 MET A O 1
ATOM 602 N N . LEU A 1 78 ? 0.591 -0.959 -4.108 1.00 79.50 78 LEU A N 1
ATOM 603 C CA . LEU A 1 78 ? -0.407 -1.975 -3.759 1.00 79.50 78 LEU A CA 1
ATOM 604 C C . LEU A 1 78 ? -0.078 -2.678 -2.438 1.00 79.50 78 LEU A C 1
ATOM 606 O O . LEU A 1 78 ? -0.969 -2.920 -1.627 1.00 79.50 78 LEU A O 1
ATOM 610 N N . VAL A 1 79 ? 1.198 -2.999 -2.206 1.00 84.12 79 VAL A N 1
ATOM 611 C CA . VAL A 1 79 ? 1.626 -3.812 -1.056 1.00 84.12 79 VAL A CA 1
ATOM 612 C C . VAL A 1 79 ? 1.863 -2.965 0.196 1.00 84.12 79 VAL A C 1
ATOM 614 O O . VAL A 1 79 ? 1.481 -3.376 1.292 1.00 84.12 79 VAL A O 1
ATOM 617 N N . ALA A 1 80 ? 2.441 -1.767 0.064 1.00 85.44 80 ALA A N 1
ATOM 618 C CA . ALA A 1 80 ? 2.738 -0.908 1.211 1.00 85.44 80 ALA A CA 1
ATOM 619 C C . ALA A 1 80 ? 1.497 -0.547 2.051 1.00 85.44 80 ALA A C 1
ATOM 621 O O . ALA A 1 80 ? 1.578 -0.673 3.272 1.00 85.44 80 ALA A O 1
ATOM 622 N N . PRO A 1 81 ? 0.332 -0.188 1.473 1.00 83.75 81 PRO A N 1
ATOM 623 C CA . PRO A 1 81 ? -0.875 0.076 2.255 1.00 83.75 81 PRO A CA 1
ATOM 624 C C . PRO A 1 81 ? -1.332 -1.143 3.063 1.00 83.75 81 PRO A C 1
ATOM 626 O O . PRO A 1 81 ? -1.786 -0.984 4.191 1.00 83.75 81 PRO A O 1
ATOM 629 N N . LEU A 1 82 ? -1.188 -2.360 2.524 1.00 87.81 82 LEU A N 1
ATOM 630 C CA . LEU A 1 82 ? -1.546 -3.597 3.227 1.00 87.81 82 LEU A CA 1
ATOM 631 C C . LEU A 1 82 ? -0.611 -3.854 4.414 1.00 87.81 82 LEU A C 1
ATOM 633 O O . LEU A 1 82 ? -1.072 -4.185 5.506 1.00 87.81 82 LEU A O 1
ATOM 637 N N . LEU A 1 83 ? 0.694 -3.644 4.225 1.00 89.81 83 LEU A N 1
ATOM 638 C CA . LEU A 1 83 ? 1.683 -3.748 5.302 1.00 89.81 83 LEU A CA 1
ATOM 639 C C . LEU A 1 83 ? 1.461 -2.674 6.373 1.00 89.81 83 LEU A C 1
ATOM 641 O O . LEU A 1 83 ? 1.452 -2.979 7.564 1.00 89.81 83 LEU A O 1
ATOM 645 N N . GLY A 1 84 ? 1.211 -1.432 5.957 1.00 87.50 84 GLY A N 1
ATOM 646 C CA . GLY A 1 84 ? 0.858 -0.332 6.850 1.00 87.50 84 GLY A CA 1
ATOM 647 C C . GLY A 1 84 ? -0.417 -0.619 7.639 1.00 87.50 84 GLY A C 1
ATOM 648 O O . GLY A 1 84 ? -0.460 -0.379 8.847 1.00 87.50 84 GLY A O 1
ATOM 649 N N . ALA A 1 85 ? -1.426 -1.206 6.990 1.00 88.31 85 ALA A N 1
ATOM 650 C CA . ALA A 1 85 ? -2.654 -1.641 7.642 1.00 88.31 85 ALA A CA 1
ATOM 651 C C . ALA A 1 85 ? -2.396 -2.713 8.699 1.00 88.31 85 ALA A C 1
ATOM 653 O O . ALA A 1 85 ? -2.894 -2.595 9.818 1.00 88.31 85 ALA A O 1
ATOM 654 N N . ALA A 1 86 ? -1.597 -3.731 8.373 1.00 90.31 86 ALA A N 1
ATOM 655 C CA . ALA A 1 86 ? -1.245 -4.798 9.303 1.00 90.31 86 ALA A CA 1
ATOM 656 C C . ALA A 1 86 ? -0.499 -4.246 10.528 1.00 90.31 86 ALA A C 1
ATOM 658 O O . ALA A 1 86 ? -0.912 -4.487 11.663 1.00 90.31 86 ALA A O 1
ATOM 659 N N . ILE A 1 87 ? 0.540 -3.433 10.314 1.00 90.06 87 ILE A N 1
ATOM 660 C CA . ILE A 1 87 ? 1.316 -2.800 11.394 1.00 90.06 87 ILE A CA 1
ATOM 661 C C . ILE A 1 87 ? 0.413 -1.926 12.273 1.00 90.06 87 ILE A C 1
ATOM 663 O O . ILE A 1 87 ? 0.458 -2.026 13.502 1.00 90.06 87 ILE A O 1
ATOM 667 N N . GLY A 1 88 ? -0.440 -1.100 11.660 1.00 86.25 88 GLY A N 1
ATOM 668 C CA . GLY A 1 88 ? -1.404 -0.266 12.378 1.00 86.25 88 GLY A CA 1
ATOM 669 C C . GLY A 1 88 ? -2.403 -1.094 13.189 1.00 86.25 88 GLY A C 1
ATOM 670 O O . GLY A 1 88 ? -2.667 -0.788 14.350 1.00 86.25 88 GLY A O 1
ATOM 671 N N . TYR A 1 89 ? -2.900 -2.197 12.631 1.00 88.88 89 TYR A N 1
ATOM 672 C CA . TYR A 1 89 ? -3.816 -3.100 13.325 1.00 88.88 89 TYR A CA 1
ATOM 673 C C . TYR A 1 89 ? -3.189 -3.697 14.592 1.00 88.88 89 TYR A C 1
ATOM 675 O O . TYR A 1 89 ? -3.796 -3.650 15.666 1.00 88.88 89 TYR A O 1
ATOM 683 N N . PHE A 1 90 ? -1.955 -4.206 14.497 1.00 87.75 90 PHE A N 1
ATOM 684 C CA . PHE A 1 90 ? -1.240 -4.772 15.645 1.00 87.75 90 PHE A CA 1
ATOM 685 C C . PHE A 1 90 ? -0.886 -3.708 16.691 1.00 87.75 90 PHE A C 1
ATOM 687 O O . PHE A 1 90 ? -1.058 -3.941 17.889 1.00 87.75 90 PHE A O 1
ATOM 694 N N . LYS A 1 91 ? -0.476 -2.505 16.268 1.00 83.94 91 LYS A N 1
ATOM 695 C CA . LYS A 1 91 ? -0.163 -1.402 17.190 1.00 83.94 91 LYS A CA 1
ATOM 696 C C . LYS A 1 91 ? -1.401 -0.914 17.949 1.00 83.94 91 LYS A C 1
ATOM 698 O O . LYS A 1 91 ? -1.338 -0.751 19.165 1.00 83.94 91 LYS A O 1
ATOM 703 N N . GLY A 1 92 ? -2.534 -0.750 17.263 1.00 72.81 92 GLY A N 1
ATOM 704 C CA . GLY A 1 92 ? -3.815 -0.407 17.891 1.00 72.81 92 GLY A CA 1
ATOM 705 C C . GLY A 1 92 ? -4.396 -1.527 18.763 1.00 72.81 92 GLY A C 1
ATOM 706 O O . GLY A 1 92 ? -5.275 -1.280 19.586 1.00 72.81 92 GLY A O 1
ATOM 707 N N . SER A 1 93 ? -3.925 -2.770 18.608 1.00 68.12 93 SER A N 1
ATOM 708 C CA . SER A 1 93 ? -4.307 -3.883 19.483 1.00 68.12 93 SER A CA 1
ATOM 709 C C . SER A 1 93 ? -3.668 -3.776 20.865 1.00 68.12 93 SER A C 1
ATOM 711 O O . SER A 1 93 ? -4.350 -3.993 21.867 1.00 68.12 93 SER A O 1
ATOM 713 N N . ASN A 1 94 ? -2.395 -3.375 20.919 1.00 62.34 94 ASN A N 1
ATOM 714 C CA . ASN A 1 94 ? -1.634 -3.256 22.164 1.00 62.34 94 ASN A CA 1
ATOM 715 C C . ASN A 1 94 ? -2.070 -2.083 23.054 1.00 62.34 94 ASN A C 1
ATOM 717 O O . ASN A 1 94 ? -1.810 -2.116 24.252 1.00 62.34 94 ASN A O 1
ATOM 721 N N . SER A 1 95 ? -2.762 -1.072 22.521 1.00 58.03 95 SER A N 1
ATOM 722 C CA . SER A 1 95 ? -3.265 0.057 23.321 1.00 58.03 95 SER A CA 1
ATOM 723 C C . SER A 1 95 ? -4.488 -0.273 24.187 1.00 58.03 95 SER A C 1
ATOM 725 O O . SER A 1 95 ? -4.882 0.561 24.988 1.00 58.03 95 SER A O 1
ATOM 727 N N . HIS A 1 96 ? -5.106 -1.449 24.024 1.00 52.94 96 HIS A N 1
ATOM 728 C CA . HIS A 1 96 ? -6.171 -1.944 24.914 1.00 52.94 96 HIS A CA 1
ATOM 729 C C . HIS A 1 96 ? -5.668 -2.935 25.976 1.00 52.94 96 HIS A C 1
ATOM 731 O O . HIS A 1 96 ? -6.453 -3.369 26.810 1.00 52.94 96 HIS A O 1
ATOM 737 N N . ALA A 1 97 ? -4.390 -3.322 25.923 1.00 54.19 97 ALA A N 1
ATOM 738 C CA . ALA A 1 97 ? -3.768 -4.224 26.894 1.00 54.19 97 ALA A CA 1
ATOM 739 C C . ALA A 1 97 ? -2.990 -3.475 27.998 1.00 54.19 97 ALA A C 1
ATOM 741 O O . ALA A 1 97 ? -2.330 -4.112 28.816 1.00 54.19 97 ALA A O 1
ATOM 742 N N . ARG A 1 98 ? -3.039 -2.138 27.995 1.00 47.31 98 ARG A N 1
ATOM 743 C CA . ARG A 1 98 ? -2.535 -1.249 29.046 1.00 47.31 98 ARG A CA 1
ATOM 744 C C . ARG A 1 98 ? -3.709 -0.506 29.655 1.00 47.31 98 ARG A C 1
ATOM 746 O O . ARG A 1 98 ? -3.642 -0.257 30.872 1.00 47.31 98 ARG A O 1
#

Mean predicted aligned error: 8.1 Å

Radius of gyration: 15.86 Å; Cα contacts (8 Å, |Δi|>4): 108; chains: 1; bounding box: 37×17×51 Å

Solvent-accessible surface area (backbone atoms only — not comparable to full-atom values): 5122 Å² total; per-residue (Å²): 133,63,69,58,61,53,38,32,52,40,26,72,48,48,49,55,51,51,51,54,60,48,56,74,66,46,86,85,54,59,64,30,60,53,32,11,52,52,24,16,51,53,29,29,53,52,22,50,52,49,20,52,59,56,67,70,55,60,71,89,80,54,56,99,79,48,58,63,56,50,46,46,48,17,45,28,34,58,49,31,22,55,53,20,22,52,54,16,30,56,56,34,51,57,69,74,77,110

Secondary structure (DSSP, 8-state):
--HHHHHHHIIIIIHHHHHHHHHHHGGGS-HHHHHHHHHHHHHHHHHHHHHHHHHTS-GGG--TT-HHIIIIIIIHHHHHHHHHHHHHHHHHHHTT--

Sequence (98 aa):
MNISLVAMMAGLFVVPGILLSFSHRLRRRPNRLQSAFWGAIVAHIVAIIAATVASMISPEQWTAGDTWRGVFGFWMMLVAPLLGAAIGYFKGSNSHAR

Foldseek 3Di:
DDVQVVLLVCLVPVLVVVLVVVVVVPPPDAQLQVQLSVLLVVQLVVLVVQLVVLVVPDVVVDDPPPCVNSVSNGVSSVVRSVVRSVVRNVVSVVVVVD

pLDDT: mean 77.65, std 11.06, range [47.31, 92.69]